Protein AF-A0A1X7SLL7-F1 (afdb_monomer_lite)

Secondary structure (DSSP, 8-state):
--HHHHHHHHHHHHHHT--SPPS-SS-HHHHHHHHHHHHHH-S---EEEEGGGIIIIIHHHHHHHHHHSPPP---TT-----SS-----S---EEEEPPPPBTTB-

Organism: Amphimedon queenslandica (NCBI:txid400682)

pLDDT: mean 82.8, std 18.57, range [36.34, 98.12]

Foldseek 3Di:
DDPVVVQVVVLVCCQPPRDDHDPDPDDPVVSVVSNVVDLVCFQAAEDEEAPVCVVPVVVVLQVVLCVVFPDPPPPPPDDDPVVPVRDRRGYNYYHHDYDDADVNHD

Sequence (106 aa):
MSQGGAVIKRGLGLIFFGGAPPATDIPTESLNLLRREFSYWYPLTLRVSGKDLIPNHLTYFVYNHVAIWPTPARTEGQTESLLSGEYCRWPEGIRGNGHLLLNSEK

Structure (mmCIF, N/CA/C/O backbone):
data_AF-A0A1X7SLL7-F1
#
_entry.id   AF-A0A1X7SLL7-F1
#
loop_
_atom_site.group_PDB
_atom_site.id
_atom_site.type_symbol
_atom_site.label_atom_id
_atom_site.label_alt_id
_atom_site.label_comp_id
_atom_site.label_asym_id
_atom_site.label_entity_id
_atom_site.label_seq_id
_atom_site.pdbx_PDB_ins_code
_atom_site.Cartn_x
_atom_site.Cartn_y
_atom_site.Cartn_z
_atom_site.occupancy
_atom_site.B_iso_or_equiv
_atom_site.auth_seq_id
_atom_site.auth_comp_id
_atom_site.auth_asym_id
_atom_site.auth_atom_id
_atom_site.pdbx_PDB_model_num
ATOM 1 N N . MET A 1 1 ? -26.653 -17.726 4.987 1.00 40.66 1 MET A N 1
ATOM 2 C CA . MET A 1 1 ? -25.726 -16.768 4.336 1.00 40.66 1 MET A CA 1
ATOM 3 C C . MET A 1 1 ? -24.884 -16.127 5.437 1.00 40.66 1 MET A C 1
ATOM 5 O O . MET A 1 1 ? -25.442 -15.777 6.467 1.00 40.66 1 MET A O 1
ATOM 9 N N . SER A 1 2 ? -23.554 -16.177 5.317 1.00 51.03 2 SER A N 1
ATOM 10 C CA . SER A 1 2 ? -22.630 -16.367 6.450 1.00 51.03 2 SER A CA 1
ATOM 11 C C . SER A 1 2 ? -22.355 -15.116 7.297 1.00 51.03 2 SER A C 1
ATOM 13 O O . SER A 1 2 ? -21.803 -14.125 6.822 1.00 51.03 2 SER A O 1
ATOM 15 N N . GLN A 1 3 ? -22.644 -15.202 8.600 1.00 57.31 3 GLN A N 1
ATOM 16 C CA . GLN A 1 3 ? -22.267 -14.176 9.581 1.00 57.31 3 GLN A CA 1
ATOM 17 C C . GLN A 1 3 ? -20.748 -13.899 9.600 1.00 57.31 3 GLN A C 1
ATOM 19 O O . GLN A 1 3 ? -20.334 -12.760 9.804 1.00 57.31 3 GLN A O 1
ATOM 24 N N . GLY A 1 4 ? -19.914 -14.895 9.275 1.00 61.91 4 GLY A N 1
ATOM 25 C CA . GLY A 1 4 ? -18.452 -14.752 9.246 1.00 61.91 4 GLY A CA 1
ATOM 26 C C . GLY A 1 4 ? -17.917 -13.716 8.245 1.00 61.91 4 GLY A C 1
ATOM 27 O O . GLY A 1 4 ? -16.925 -13.048 8.527 1.00 61.91 4 GLY A O 1
ATOM 28 N N . GLY A 1 5 ? -18.590 -13.498 7.107 1.00 67.12 5 GLY A N 1
ATOM 29 C CA . GLY A 1 5 ? -18.142 -12.509 6.115 1.00 67.12 5 GLY A CA 1
ATOM 30 C C . GLY A 1 5 ? -18.300 -11.058 6.587 1.00 67.12 5 GLY A C 1
ATOM 31 O O . GLY A 1 5 ? -17.502 -10.191 6.230 1.00 67.12 5 GLY A O 1
ATOM 32 N N . ALA A 1 6 ? -19.309 -10.787 7.419 1.00 70.12 6 ALA A N 1
ATOM 33 C CA . ALA A 1 6 ? -19.540 -9.463 7.990 1.00 70.12 6 ALA A CA 1
ATOM 34 C C . ALA A 1 6 ? -18.529 -9.130 9.099 1.00 70.12 6 ALA A C 1
ATOM 36 O O . ALA A 1 6 ? -18.103 -7.979 9.207 1.00 70.12 6 ALA A O 1
ATOM 37 N N . VAL A 1 7 ? -18.108 -10.134 9.876 1.00 74.19 7 VAL A N 1
ATOM 38 C CA . VAL A 1 7 ? -17.109 -9.981 10.945 1.00 74.19 7 VAL A CA 1
ATOM 39 C C . VAL A 1 7 ? -15.752 -9.570 10.372 1.00 74.19 7 VAL A C 1
ATOM 41 O O . VAL A 1 7 ? -15.163 -8.596 10.836 1.00 74.19 7 VAL A O 1
ATOM 44 N N . ILE A 1 8 ? -15.301 -10.233 9.301 1.00 78.06 8 ILE A N 1
ATOM 45 C CA . ILE A 1 8 ? -14.024 -9.914 8.640 1.00 78.06 8 ILE A CA 1
ATOM 46 C C . ILE A 1 8 ? -14.038 -8.486 8.086 1.00 78.06 8 ILE A C 1
ATOM 48 O O . ILE A 1 8 ? -13.115 -7.715 8.340 1.00 78.06 8 ILE A O 1
ATOM 52 N N . LYS A 1 9 ? -15.108 -8.096 7.380 1.00 79.19 9 LYS A N 1
ATOM 53 C CA . LYS A 1 9 ? -15.231 -6.741 6.816 1.00 79.19 9 LYS A CA 1
ATOM 54 C C . LYS A 1 9 ? -15.176 -5.659 7.893 1.00 79.19 9 LYS A C 1
ATOM 56 O O . LYS A 1 9 ? -14.498 -4.653 7.710 1.00 79.19 9 LYS A O 1
ATOM 61 N N . ARG A 1 10 ? -15.862 -5.863 9.021 1.00 83.69 10 ARG A N 1
ATOM 62 C CA . ARG A 1 10 ? -15.874 -4.895 10.127 1.00 83.69 10 ARG A CA 1
ATOM 63 C C . ARG A 1 10 ? -14.549 -4.866 10.895 1.00 83.69 10 ARG A C 1
ATOM 65 O O . ARG A 1 10 ? -14.114 -3.789 11.281 1.00 83.69 10 ARG A O 1
ATOM 72 N N . GLY A 1 11 ? -13.884 -6.012 11.061 1.00 86.31 11 GLY A N 1
ATOM 73 C CA . GLY A 1 11 ? -12.548 -6.084 11.663 1.00 86.31 11 GLY A CA 1
ATOM 74 C C . GLY A 1 11 ? -11.498 -5.335 10.843 1.00 86.31 11 GLY A C 1
ATOM 75 O O . GLY A 1 11 ? -10.770 -4.509 11.385 1.00 86.31 11 GLY A O 1
ATOM 76 N N . LEU A 1 12 ? -11.480 -5.544 9.522 1.00 89.62 12 LEU A N 1
ATOM 77 C CA . LEU A 1 12 ? -10.621 -4.775 8.612 1.00 89.62 12 LEU A CA 1
ATOM 78 C C . LEU A 1 12 ? -10.985 -3.283 8.608 1.00 89.62 12 LEU A C 1
ATOM 80 O O . LEU A 1 12 ? -10.094 -2.441 8.531 1.00 89.62 12 LEU A O 1
ATOM 84 N N . GLY A 1 13 ? -12.273 -2.957 8.753 1.00 88.56 13 GLY A N 1
ATOM 85 C CA . GLY A 1 13 ? -12.744 -1.583 8.916 1.00 88.56 13 GLY A CA 1
ATOM 86 C C . GLY A 1 13 ? -12.104 -0.878 10.114 1.00 88.56 13 GLY A C 1
ATOM 87 O O . GLY A 1 13 ? -11.526 0.195 9.951 1.00 88.56 13 GLY A O 1
ATOM 88 N N . LEU A 1 14 ? -12.112 -1.520 11.289 1.00 90.12 14 LEU A N 1
ATOM 89 C CA . LEU A 1 14 ? -11.433 -1.009 12.484 1.00 90.12 14 LEU A CA 1
ATOM 90 C C . LEU A 1 14 ? -9.929 -0.810 12.244 1.00 90.12 14 LEU A C 1
ATOM 92 O O . LEU A 1 14 ? -9.374 0.231 12.600 1.00 90.12 14 LEU A O 1
ATOM 96 N N . ILE A 1 15 ? -9.261 -1.797 11.647 1.00 91.94 15 ILE A N 1
ATOM 97 C CA . ILE A 1 15 ? -7.807 -1.757 11.452 1.00 91.94 15 ILE A CA 1
ATOM 98 C C . ILE A 1 15 ? -7.415 -0.599 10.524 1.00 91.94 15 ILE A C 1
ATOM 100 O O . ILE A 1 15 ? -6.565 0.208 10.896 1.00 91.94 15 ILE A O 1
ATOM 104 N N . PHE A 1 16 ? -8.059 -0.470 9.360 1.00 90.62 16 PHE A N 1
ATOM 105 C CA . PHE A 1 16 ? -7.648 0.490 8.328 1.00 90.62 16 PHE A CA 1
ATOM 106 C C . PHE A 1 16 ? -8.273 1.882 8.457 1.00 90.62 16 PHE A C 1
ATOM 108 O O . PHE A 1 16 ? -7.615 2.867 8.127 1.00 90.62 16 PHE A O 1
ATOM 115 N N . PHE A 1 17 ? -9.512 1.982 8.941 1.00 87.44 17 PHE A N 1
ATOM 116 C CA . PHE A 1 17 ? -10.267 3.244 8.996 1.00 87.44 17 PHE A CA 1
ATOM 117 C C . PHE A 1 17 ? -10.609 3.666 10.426 1.00 87.44 17 PHE A C 1
ATOM 119 O O . PHE A 1 17 ? -10.731 4.849 10.716 1.00 87.44 17 PHE A O 1
ATOM 126 N N . GLY A 1 18 ? -10.666 2.718 11.358 1.00 86.25 18 GLY A N 1
ATOM 127 C CA . GLY A 1 18 ? -11.022 2.975 12.753 1.00 86.25 18 GLY A CA 1
ATOM 128 C C . GLY A 1 18 ? -12.492 2.701 13.024 1.00 86.25 18 GLY A C 1
ATOM 129 O O . GLY A 1 18 ? -13.166 2.022 12.252 1.00 86.25 18 GLY A O 1
ATOM 130 N N . GLY A 1 19 ? -12.981 3.207 14.154 1.00 85.19 19 GLY A N 1
ATOM 131 C CA . GLY A 1 19 ? -14.356 3.002 14.603 1.00 85.19 19 GLY A CA 1
ATOM 132 C C . GLY A 1 19 ? -14.471 1.995 15.744 1.00 85.19 19 GLY A C 1
ATOM 133 O O . GLY A 1 19 ? -13.518 1.760 16.484 1.00 85.19 19 GLY A O 1
ATOM 134 N N . ALA A 1 20 ? -15.670 1.444 15.921 1.00 86.00 20 ALA A N 1
ATOM 135 C CA . ALA A 1 20 ? -15.971 0.522 17.010 1.00 86.00 20 ALA A CA 1
ATOM 136 C C . ALA A 1 20 ? -15.521 -0.917 16.687 1.00 86.00 20 ALA A C 1
ATOM 138 O O . ALA A 1 20 ? -15.630 -1.346 15.532 1.00 86.00 20 ALA A O 1
ATOM 139 N N . PRO A 1 21 ? -15.063 -1.689 17.689 1.00 85.19 21 PRO A N 1
ATOM 140 C CA . PRO A 1 21 ? -14.709 -3.086 17.488 1.00 85.19 21 PRO A CA 1
ATOM 141 C C . PRO A 1 21 ? -15.935 -3.921 17.083 1.00 85.19 21 PRO A C 1
ATOM 143 O O . PRO A 1 21 ? -17.024 -3.732 17.632 1.00 85.19 21 PRO A O 1
ATOM 146 N N . PRO A 1 22 ? -15.792 -4.842 16.113 1.00 89.06 22 PRO A N 1
ATOM 147 C CA . PRO A 1 22 ? -16.872 -5.746 15.743 1.00 89.06 22 PRO A CA 1
ATOM 148 C C . PRO A 1 22 ? -17.151 -6.768 16.847 1.00 89.06 22 PRO A C 1
ATOM 150 O O . PRO A 1 22 ? -16.268 -7.118 17.622 1.00 89.06 22 PRO A O 1
ATOM 153 N N . ALA A 1 23 ? -18.361 -7.327 16.849 1.00 87.31 23 ALA A N 1
ATOM 154 C CA . ALA A 1 23 ? -18.643 -8.545 17.599 1.00 87.31 23 ALA A CA 1
ATOM 155 C C . ALA A 1 23 ? -17.905 -9.721 16.936 1.00 87.31 23 ALA A C 1
ATOM 157 O O . ALA A 1 23 ? -18.238 -10.112 15.814 1.00 87.31 23 ALA A O 1
ATOM 158 N N . THR A 1 24 ? -16.863 -10.219 17.596 1.00 88.50 24 THR A N 1
ATOM 159 C CA . THR A 1 24 ? -15.989 -11.301 17.130 1.00 88.50 24 THR A CA 1
ATOM 160 C C . THR A 1 24 ? -15.352 -12.004 18.325 1.00 88.50 24 THR A C 1
ATOM 162 O O . THR A 1 24 ? -15.218 -11.404 19.389 1.00 88.50 24 THR A O 1
ATOM 165 N N . ASP A 1 25 ? -14.912 -13.245 18.129 1.00 90.38 25 ASP A N 1
ATOM 166 C CA . ASP A 1 25 ? -14.160 -14.009 19.133 1.00 90.38 25 ASP A CA 1
ATOM 167 C C . ASP A 1 25 ? -12.690 -13.552 19.235 1.00 90.38 25 ASP A C 1
ATOM 169 O O . ASP A 1 25 ? -11.949 -13.982 20.117 1.00 90.38 25 ASP A O 1
ATOM 173 N N . ILE A 1 26 ? -12.245 -12.675 18.324 1.00 89.62 26 ILE A N 1
ATOM 174 C CA . ILE A 1 26 ? -10.906 -12.076 18.356 1.00 89.62 26 ILE A CA 1
ATOM 175 C C . ILE A 1 26 ? -10.857 -11.011 19.465 1.00 89.62 26 ILE A C 1
ATOM 177 O O . ILE A 1 26 ? -11.668 -10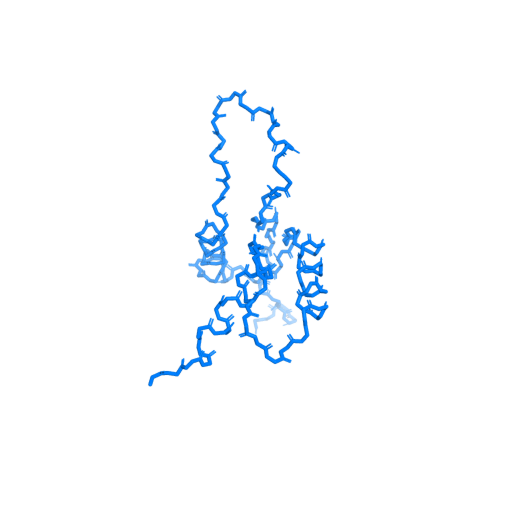.082 19.442 1.00 89.62 26 ILE A O 1
ATOM 181 N N . PRO A 1 27 ? -9.881 -11.063 20.388 1.00 93.19 27 PRO A N 1
ATOM 182 C CA . PRO A 1 27 ? -9.751 -10.056 21.432 1.00 93.19 27 PRO A CA 1
ATOM 183 C C . PRO A 1 27 ? -9.593 -8.638 20.866 1.00 93.19 27 PRO A C 1
ATOM 185 O O . PRO A 1 27 ? -8.781 -8.398 19.968 1.00 93.19 27 PRO A O 1
ATOM 188 N N . THR A 1 28 ? -10.312 -7.673 21.445 1.00 91.62 28 THR A N 1
ATOM 189 C CA . THR A 1 28 ? -10.224 -6.250 21.070 1.00 91.62 28 THR A CA 1
ATOM 190 C C . THR A 1 28 ?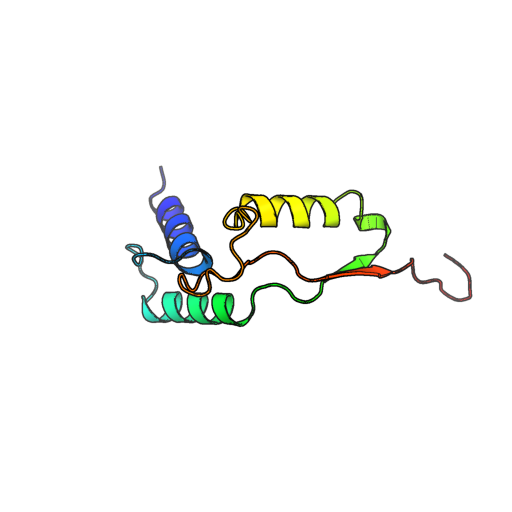 -8.790 -5.721 21.150 1.00 91.62 28 THR A C 1
ATOM 192 O O . THR A 1 28 ? -8.368 -4.964 20.280 1.00 91.62 28 THR A O 1
ATOM 195 N N . GLU A 1 29 ? -8.017 -6.171 22.143 1.00 94.06 29 GLU A N 1
ATOM 196 C CA . GLU A 1 29 ? -6.597 -5.834 22.303 1.00 94.06 29 GLU A CA 1
ATOM 197 C C . GLU A 1 29 ? -5.781 -6.202 21.054 1.00 94.06 29 GLU A C 1
ATOM 199 O O . GLU A 1 29 ? -4.996 -5.400 20.552 1.00 94.06 29 GLU A O 1
ATOM 204 N N . SER A 1 30 ? -6.021 -7.389 20.487 1.00 94.94 30 SER A N 1
ATOM 205 C CA . SER A 1 30 ? -5.345 -7.844 19.271 1.00 94.94 30 SER A CA 1
ATOM 206 C C . SER A 1 30 ? -5.729 -6.996 18.057 1.00 94.94 30 SER A C 1
ATOM 208 O O . SER A 1 30 ? -4.866 -6.653 17.253 1.00 94.94 30 SER A O 1
ATOM 210 N N . LEU A 1 31 ? -7.002 -6.607 17.926 1.00 93.88 31 LEU A N 1
ATOM 211 C CA . LEU A 1 31 ? -7.445 -5.726 16.838 1.00 93.88 31 LEU A CA 1
ATOM 212 C C . LEU A 1 31 ? -6.848 -4.316 16.958 1.00 93.88 31 LEU A C 1
ATOM 214 O O . LEU A 1 31 ? -6.435 -3.731 15.956 1.00 93.88 31 LEU A O 1
ATOM 218 N N . ASN A 1 32 ? -6.756 -3.790 18.178 1.00 93.31 32 ASN A N 1
ATOM 219 C CA . ASN A 1 32 ? -6.121 -2.504 18.455 1.00 93.31 32 ASN A CA 1
ATOM 220 C C . ASN A 1 32 ? -4.619 -2.543 18.171 1.00 93.31 32 ASN A C 1
ATOM 222 O O . ASN A 1 32 ? -4.081 -1.593 17.603 1.00 93.31 32 ASN A O 1
ATOM 226 N N . LEU A 1 33 ? -3.952 -3.651 18.504 1.00 96.12 33 LEU A N 1
ATOM 227 C CA . LEU A 1 33 ? -2.554 -3.873 18.155 1.00 96.12 33 LEU A CA 1
ATOM 228 C C . LEU A 1 33 ? -2.360 -3.842 16.633 1.00 96.12 33 LEU A C 1
ATOM 230 O O . LEU A 1 33 ? -1.522 -3.090 16.148 1.00 96.12 33 LEU A O 1
ATOM 234 N N . LEU A 1 34 ? -3.185 -4.567 15.868 1.00 95.56 34 LEU A N 1
ATOM 235 C CA . LEU A 1 34 ? -3.136 -4.547 14.399 1.00 95.56 34 LEU A CA 1
ATOM 236 C C . LEU A 1 34 ? -3.373 -3.143 13.826 1.00 95.56 34 LEU A C 1
ATOM 238 O O . LEU A 1 34 ? -2.668 -2.721 12.909 1.00 95.56 34 LEU A O 1
ATOM 242 N N . ARG A 1 35 ? -4.331 -2.395 14.387 1.00 93.06 35 ARG A N 1
ATOM 243 C CA . ARG A 1 35 ? -4.569 -0.993 14.017 1.00 93.06 35 ARG A CA 1
ATOM 244 C C . ARG A 1 35 ? -3.344 -0.124 14.287 1.00 93.06 35 ARG A C 1
ATOM 246 O O . ARG A 1 35 ? -3.003 0.712 13.448 1.00 93.06 35 ARG A O 1
ATOM 253 N N . ARG A 1 36 ? -2.698 -0.295 15.444 1.00 94.25 36 ARG A N 1
ATOM 254 C CA . ARG A 1 36 ? -1.488 0.444 15.819 1.00 94.25 36 ARG A CA 1
ATOM 255 C C . ARG A 1 36 ? -0.361 0.173 14.830 1.00 94.25 36 ARG A C 1
ATOM 257 O O . ARG A 1 36 ? 0.218 1.127 14.324 1.00 94.25 36 ARG A O 1
ATOM 264 N N . GLU A 1 37 ? -0.105 -1.096 14.514 1.00 96.56 37 GLU A N 1
ATOM 265 C CA . GLU A 1 37 ? 0.925 -1.482 13.544 1.00 96.56 37 GLU A CA 1
ATOM 266 C C . GLU A 1 37 ? 0.641 -0.879 12.162 1.00 96.56 37 GLU A C 1
ATOM 268 O O . GLU A 1 37 ? 1.508 -0.223 11.590 1.00 96.56 37 GLU A O 1
ATOM 273 N N . PHE A 1 38 ? -0.588 -0.997 11.644 1.00 93.75 38 PHE A N 1
ATOM 274 C CA . PHE A 1 38 ? -0.940 -0.371 10.364 1.00 93.75 38 PHE A CA 1
ATOM 275 C C . PHE A 1 38 ? -0.740 1.149 10.396 1.00 93.75 38 PHE A C 1
ATOM 277 O O . PHE A 1 38 ? -0.135 1.718 9.491 1.00 93.75 38 PHE A O 1
ATOM 284 N N . SER A 1 39 ? -1.218 1.807 11.454 1.00 89.75 39 SER A N 1
ATOM 285 C CA . SER A 1 39 ? -1.159 3.266 11.576 1.00 89.75 39 SER A CA 1
ATOM 286 C C . SER A 1 39 ? 0.270 3.795 11.674 1.00 89.75 39 SER A C 1
ATOM 288 O O . SER A 1 39 ? 0.497 4.924 11.244 1.00 89.75 39 SER A O 1
ATOM 290 N N . TYR A 1 40 ? 1.185 2.998 12.237 1.00 91.69 40 TYR A N 1
ATOM 291 C CA . TYR A 1 40 ? 2.607 3.304 12.368 1.00 91.69 40 TYR A CA 1
ATOM 292 C C . TYR A 1 40 ? 3.371 3.098 11.054 1.00 91.69 40 TYR A C 1
ATOM 294 O O . TYR A 1 40 ? 4.149 3.961 10.664 1.00 91.69 40 TYR A O 1
ATOM 302 N N . TRP A 1 41 ? 3.146 1.975 10.363 1.00 93.19 41 TRP A N 1
ATOM 303 C CA . TRP A 1 41 ? 3.913 1.613 9.164 1.00 93.19 41 TRP A CA 1
ATOM 304 C C . TRP A 1 41 ? 3.412 2.253 7.863 1.00 93.19 41 TRP A C 1
ATOM 306 O O . TRP A 1 41 ? 4.162 2.277 6.891 1.00 93.19 41 TRP A O 1
ATOM 316 N N . TYR A 1 42 ? 2.163 2.730 7.804 1.00 91.38 42 TYR A N 1
ATOM 317 C CA . TYR A 1 42 ? 1.638 3.453 6.639 1.00 91.38 42 TYR A CA 1
ATOM 318 C C . TYR A 1 42 ? 1.741 4.977 6.812 1.00 91.38 42 TYR A C 1
ATOM 320 O O . TYR A 1 42 ? 1.448 5.475 7.900 1.00 91.38 42 TYR A O 1
ATOM 328 N N . PRO A 1 43 ? 1.990 5.749 5.738 1.00 92.12 43 PRO A N 1
ATOM 329 C CA . PRO A 1 43 ? 1.987 5.346 4.326 1.00 92.12 43 PRO A CA 1
ATOM 330 C C . PRO A 1 43 ? 3.211 4.529 3.890 1.00 92.12 43 PRO A C 1
ATOM 332 O O . PRO A 1 43 ? 4.251 4.526 4.538 1.00 92.12 43 PRO A O 1
ATOM 335 N N . LEU A 1 44 ? 3.085 3.831 2.756 1.00 92.44 44 LEU A N 1
ATOM 336 C CA . LEU A 1 44 ? 4.216 3.128 2.155 1.00 92.44 44 LEU A CA 1
ATOM 337 C C . LEU A 1 44 ? 5.215 4.139 1.573 1.00 92.44 44 LEU A C 1
ATOM 339 O O . LEU A 1 44 ? 4.970 4.705 0.504 1.00 92.44 44 LEU A O 1
ATOM 343 N N . THR A 1 45 ? 6.367 4.290 2.224 1.00 94.38 45 THR A N 1
ATOM 344 C CA . THR A 1 45 ? 7.414 5.225 1.785 1.00 94.38 45 THR A CA 1
ATOM 345 C C . THR A 1 45 ? 8.023 4.869 0.427 1.00 94.38 45 THR A C 1
ATOM 347 O O . THR A 1 45 ? 8.293 5.752 -0.386 1.00 94.38 45 THR A O 1
ATOM 350 N N . LEU A 1 46 ? 8.240 3.580 0.134 1.00 96.19 46 LEU A N 1
ATOM 351 C CA . LEU A 1 46 ? 8.885 3.165 -1.114 1.00 96.19 46 LEU A CA 1
ATOM 352 C C . LEU A 1 46 ? 8.382 1.813 -1.633 1.00 96.19 46 LEU A C 1
ATOM 354 O O . LEU A 1 46 ? 8.394 0.807 -0.927 1.00 96.19 46 LEU A O 1
ATOM 358 N N . ARG A 1 47 ? 8.037 1.776 -2.923 1.00 97.62 47 ARG A N 1
ATOM 359 C CA . ARG A 1 47 ? 7.799 0.559 -3.711 1.00 97.62 47 ARG A CA 1
ATOM 360 C C . ARG A 1 47 ? 8.841 0.462 -4.830 1.00 97.62 47 ARG A C 1
ATOM 362 O O . ARG A 1 47 ? 8.847 1.295 -5.734 1.00 97.62 47 ARG A O 1
ATOM 369 N N . VAL A 1 48 ? 9.694 -0.562 -4.806 1.00 97.81 48 VAL A N 1
ATOM 370 C CA . VAL A 1 48 ? 10.657 -0.841 -5.890 1.00 97.81 48 VAL A CA 1
ATOM 371 C C . VAL A 1 48 ? 10.152 -2.005 -6.737 1.00 97.81 48 VAL A C 1
ATOM 373 O O . VAL A 1 48 ? 9.647 -2.988 -6.193 1.00 97.81 48 VAL A O 1
ATOM 376 N N . SER A 1 49 ? 10.226 -1.889 -8.063 1.00 97.50 49 SER A N 1
ATOM 377 C CA . SER A 1 49 ? 9.761 -2.934 -8.978 1.00 97.50 49 SER A CA 1
ATOM 378 C C . SER A 1 49 ? 10.360 -2.811 -10.380 1.00 97.50 49 SER A C 1
ATOM 380 O O . SER A 1 49 ? 10.938 -1.783 -10.716 1.00 97.50 49 SER A O 1
ATOM 382 N N . GLY A 1 50 ? 10.182 -3.829 -11.224 1.00 97.31 50 GLY A N 1
ATOM 383 C CA . GLY A 1 50 ? 10.586 -3.776 -12.630 1.00 97.31 50 GLY A CA 1
ATOM 384 C C . GLY A 1 50 ? 9.753 -2.779 -13.448 1.00 97.31 50 GLY A C 1
ATOM 385 O O . GLY A 1 50 ? 8.576 -2.535 -13.166 1.00 97.31 50 GLY A O 1
ATOM 386 N N . LYS A 1 51 ? 10.368 -2.169 -14.471 1.00 96.50 51 LYS A N 1
ATOM 387 C CA . LYS A 1 51 ? 9.707 -1.189 -15.358 1.00 96.50 51 LYS A CA 1
ATOM 388 C C . LYS A 1 51 ? 8.516 -1.764 -16.135 1.00 96.50 51 LYS A C 1
ATOM 390 O O . LYS A 1 51 ? 7.645 -1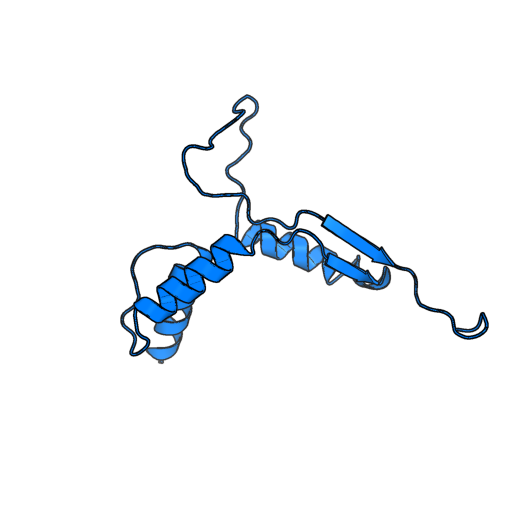.021 -16.573 1.00 96.50 51 LYS A O 1
ATOM 395 N N . ASP A 1 52 ? 8.488 -3.076 -16.312 1.00 97.19 52 ASP A N 1
ATOM 396 C CA . ASP A 1 52 ? 7.434 -3.847 -16.967 1.00 97.19 52 ASP A CA 1
ATOM 397 C C . ASP A 1 52 ? 6.096 -3.810 -16.209 1.00 97.19 52 ASP A C 1
ATOM 399 O O . ASP A 1 52 ? 5.036 -3.924 -16.826 1.00 97.19 52 ASP A O 1
ATOM 403 N N . LEU A 1 53 ? 6.125 -3.572 -14.893 1.00 98.12 53 LEU A N 1
ATOM 404 C CA . LEU A 1 53 ? 4.924 -3.484 -14.056 1.00 98.12 53 LEU A CA 1
ATOM 405 C C . LEU A 1 53 ? 4.311 -2.078 -13.986 1.00 98.12 53 LEU A C 1
ATOM 407 O O . LEU A 1 53 ? 3.233 -1.908 -13.408 1.00 98.12 53 LEU A O 1
ATOM 411 N N . ILE A 1 54 ? 4.962 -1.072 -14.583 1.00 97.12 54 ILE A N 1
ATOM 412 C CA . ILE A 1 54 ? 4.453 0.306 -14.645 1.00 97.12 54 ILE A CA 1
ATOM 413 C C . ILE A 1 54 ? 3.046 0.368 -15.254 1.00 97.12 54 ILE A C 1
ATOM 415 O O . ILE A 1 54 ? 2.166 0.854 -14.554 1.00 97.12 54 ILE A O 1
ATOM 419 N N . PRO A 1 55 ? 2.783 -0.138 -16.476 1.00 97.81 55 PRO A N 1
ATOM 420 C CA . PRO A 1 55 ? 1.486 0.037 -17.136 1.00 97.81 55 PRO A CA 1
ATOM 421 C C . PRO A 1 55 ? 0.346 -0.812 -16.546 1.00 97.81 55 PRO A C 1
ATOM 423 O O . PRO A 1 55 ? -0.777 -0.735 -17.037 1.00 97.81 55 PRO A O 1
ATOM 426 N N . ASN A 1 56 ? 0.615 -1.658 -15.543 1.00 97.62 56 ASN A N 1
ATOM 427 C CA . ASN A 1 56 ? -0.367 -2.572 -14.957 1.00 97.62 56 ASN A CA 1
ATOM 428 C C . ASN A 1 56 ? -0.400 -2.463 -13.425 1.00 97.62 56 ASN A C 1
ATOM 430 O O . ASN A 1 56 ? -1.060 -1.583 -12.881 1.00 97.62 56 ASN A O 1
ATOM 434 N N . HIS A 1 57 ? 0.314 -3.330 -12.712 1.00 98.00 57 HIS A N 1
ATOM 435 C CA . HIS A 1 57 ? 0.314 -3.471 -11.269 1.00 98.00 57 HIS A CA 1
ATOM 436 C C . HIS A 1 57 ? 0.615 -2.149 -10.566 1.00 98.00 57 HIS A C 1
ATOM 438 O O . HIS A 1 57 ? -0.080 -1.824 -9.612 1.00 98.00 57 HIS A O 1
ATOM 444 N N . LEU A 1 58 ? 1.615 -1.372 -11.002 1.00 97.75 58 LEU A N 1
ATOM 445 C CA . LEU A 1 58 ? 1.935 -0.096 -10.349 1.00 97.75 58 LEU A CA 1
ATOM 446 C C . LEU A 1 58 ? 0.857 0.967 -10.604 1.00 97.75 58 LEU A C 1
ATOM 448 O O . LEU A 1 58 ? 0.524 1.716 -9.688 1.00 97.75 58 LEU A O 1
ATOM 452 N N . THR A 1 59 ? 0.249 0.988 -11.793 1.00 97.44 59 THR A N 1
ATOM 453 C CA . THR A 1 59 ? -0.928 1.825 -12.065 1.00 97.44 59 THR A CA 1
ATOM 454 C C . THR A 1 59 ? -2.113 1.416 -11.187 1.00 97.44 59 THR A C 1
ATOM 456 O O . THR A 1 59 ? -2.676 2.258 -10.488 1.00 97.44 59 THR A O 1
ATOM 459 N N . TYR A 1 60 ? -2.471 0.129 -11.148 1.00 97.69 60 TYR A N 1
ATOM 460 C CA . TYR A 1 60 ? -3.568 -0.374 -10.313 1.00 97.69 60 TYR A CA 1
ATOM 461 C C . TYR A 1 60 ? -3.296 -0.172 -8.823 1.00 97.69 60 TYR A C 1
ATOM 463 O O . TYR A 1 60 ? -4.218 0.130 -8.072 1.00 97.69 60 TYR A O 1
ATOM 471 N N . PHE A 1 61 ? -2.044 -0.300 -8.388 1.00 97.25 61 PHE A N 1
ATOM 472 C CA . PHE A 1 61 ? -1.611 -0.023 -7.023 1.00 97.25 61 PHE A CA 1
ATOM 473 C C . PHE A 1 61 ? -1.975 1.408 -6.620 1.00 97.25 61 PHE A C 1
ATOM 475 O O . PHE A 1 61 ? -2.630 1.585 -5.595 1.00 97.25 61 PHE A O 1
ATOM 482 N N . VAL A 1 62 ? -1.658 2.407 -7.451 1.00 94.62 62 VAL A N 1
ATOM 483 C CA . VAL A 1 62 ? -2.046 3.805 -7.197 1.00 94.62 62 VAL A CA 1
ATOM 484 C C . VAL A 1 62 ? -3.568 3.965 -7.196 1.00 94.62 62 VAL A C 1
ATOM 486 O O . VAL A 1 62 ? -4.112 4.494 -6.229 1.00 94.62 62 VAL A O 1
ATOM 489 N N . TYR A 1 63 ? -4.271 3.454 -8.215 1.00 95.06 63 TYR A N 1
ATOM 490 C CA . TYR A 1 63 ? -5.737 3.557 -8.295 1.00 95.06 63 TYR A CA 1
ATOM 491 C C . TYR A 1 63 ? -6.440 2.978 -7.062 1.00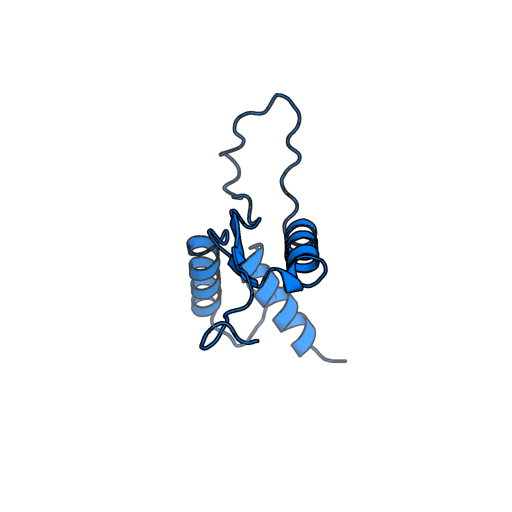 95.06 63 TYR A C 1
ATOM 493 O O . TYR A 1 63 ? -7.339 3.612 -6.515 1.00 95.06 63 TYR A O 1
ATOM 501 N N . ASN A 1 64 ? -6.021 1.799 -6.595 1.00 95.06 64 ASN A N 1
ATOM 502 C CA . ASN A 1 64 ? -6.616 1.170 -5.419 1.00 95.06 64 ASN A CA 1
ATOM 503 C C . ASN A 1 64 ? -6.346 1.979 -4.142 1.00 95.06 64 ASN A C 1
ATOM 505 O O . ASN A 1 64 ? -7.262 2.152 -3.345 1.00 95.06 64 ASN A O 1
ATOM 509 N N . HIS A 1 65 ? -5.136 2.520 -3.951 1.00 92.69 65 HIS A N 1
ATOM 510 C CA . HIS A 1 65 ? -4.846 3.341 -2.766 1.00 92.69 65 HIS A CA 1
ATOM 511 C C . HIS A 1 65 ? -5.688 4.621 -2.743 1.00 92.69 65 HIS A C 1
ATOM 513 O O . HIS A 1 65 ? -6.245 4.969 -1.704 1.00 92.69 65 HIS A O 1
ATOM 519 N N . VAL A 1 66 ? -5.835 5.281 -3.894 1.00 90.25 66 VAL A N 1
ATOM 520 C CA . VAL A 1 66 ? -6.669 6.482 -4.035 1.00 90.25 66 VAL A CA 1
ATOM 521 C C . VAL A 1 66 ? -8.145 6.174 -3.769 1.00 90.25 66 VAL A C 1
ATOM 523 O O . VAL A 1 66 ? -8.822 6.961 -3.112 1.00 90.25 66 VAL A O 1
ATOM 526 N N . ALA A 1 67 ? -8.643 5.031 -4.248 1.00 90.31 67 ALA A N 1
ATOM 527 C CA . ALA A 1 67 ? -10.037 4.630 -4.065 1.00 90.31 67 ALA A CA 1
ATOM 528 C C . ALA A 1 67 ? -10.370 4.236 -2.615 1.00 90.31 67 ALA A C 1
ATOM 530 O O . ALA A 1 67 ? -11.481 4.485 -2.155 1.00 90.31 67 ALA A O 1
ATOM 531 N N . ILE A 1 68 ? -9.426 3.609 -1.905 1.00 89.44 68 ILE A N 1
ATOM 532 C CA . ILE A 1 68 ? -9.615 3.137 -0.525 1.00 89.44 68 ILE A CA 1
ATOM 533 C C . ILE A 1 68 ? -9.437 4.280 0.483 1.00 89.44 68 ILE A C 1
ATOM 535 O O . ILE A 1 68 ? -10.212 4.377 1.433 1.00 89.44 68 ILE A O 1
ATOM 539 N N . TRP A 1 69 ? -8.438 5.144 0.283 1.00 87.81 69 TRP A N 1
ATOM 540 C CA . TRP A 1 69 ? -8.124 6.256 1.182 1.00 87.81 69 TRP A CA 1
ATOM 541 C C . TRP A 1 69 ? -8.237 7.585 0.436 1.00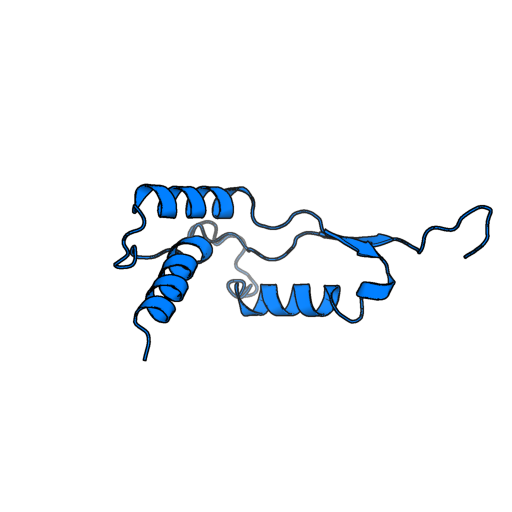 87.81 69 TRP A C 1
ATOM 543 O O . TRP A 1 69 ? -7.216 8.126 0.019 1.00 87.81 69 TRP A O 1
ATOM 553 N N . PRO A 1 70 ? -9.442 8.134 0.227 1.00 75.62 70 PRO A N 1
ATOM 554 C CA . PRO A 1 70 ? -9.573 9.425 -0.434 1.00 75.62 70 PRO A CA 1
ATOM 555 C C . PRO A 1 70 ? -8.826 10.493 0.377 1.00 75.62 70 PRO A C 1
ATOM 557 O O . PRO A 1 70 ? -9.069 10.653 1.571 1.00 75.62 70 PRO A O 1
ATOM 560 N N . THR A 1 71 ? -7.894 11.216 -0.256 1.00 65.88 71 THR A N 1
ATOM 561 C CA . THR A 1 71 ? -7.268 12.380 0.391 1.00 65.88 71 THR A CA 1
ATOM 562 C C . THR A 1 71 ? -8.381 13.390 0.684 1.00 65.88 71 THR A C 1
ATOM 564 O O . THR A 1 71 ? -9.204 13.614 -0.213 1.00 65.88 71 THR A O 1
ATOM 567 N N . PRO A 1 72 ? -8.437 14.025 1.873 1.00 55.31 72 PRO A N 1
ATOM 568 C CA . PRO A 1 72 ? -9.296 15.188 2.048 1.00 55.31 72 PRO A CA 1
ATOM 569 C C . PRO A 1 72 ? -8.926 16.175 0.945 1.00 55.31 72 PRO A C 1
ATOM 571 O O . PRO A 1 72 ? -7.743 16.466 0.747 1.00 55.31 72 PRO A O 1
ATOM 574 N N . ALA A 1 73 ? -9.918 16.578 0.147 1.00 47.69 73 ALA A N 1
ATOM 575 C CA . ALA A 1 73 ? -9.705 17.443 -0.999 1.00 47.69 73 ALA A CA 1
ATOM 576 C C . ALA A 1 73 ? -8.776 18.582 -0.572 1.00 47.69 73 ALA A C 1
ATOM 578 O O . ALA A 1 73 ? -9.072 19.296 0.384 1.00 47.69 73 ALA A O 1
ATOM 579 N N . ARG A 1 74 ? -7.628 18.718 -1.245 1.00 46.31 74 ARG A N 1
ATOM 580 C CA . ARG A 1 74 ? -6.826 19.933 -1.152 1.00 46.31 74 ARG A CA 1
ATOM 581 C C . ARG A 1 74 ? -7.686 21.046 -1.741 1.00 46.31 74 ARG A C 1
ATOM 583 O O . ARG A 1 74 ? -7.576 21.347 -2.922 1.00 46.31 74 ARG A O 1
ATOM 590 N N . THR A 1 75 ? -8.599 21.603 -0.954 1.00 38.72 75 THR A N 1
ATOM 591 C CA . THR A 1 75 ? -9.195 22.896 -1.254 1.00 38.72 75 THR A CA 1
ATOM 592 C C . THR A 1 75 ? -8.038 23.877 -1.306 1.00 38.72 75 THR A C 1
ATOM 594 O O . THR A 1 75 ? -7.309 24.029 -0.320 1.00 38.72 75 THR A O 1
ATOM 597 N N . GLU A 1 76 ? -7.820 24.458 -2.485 1.00 36.34 76 GLU A N 1
ATOM 598 C CA . GLU A 1 76 ? -6.858 25.533 -2.702 1.00 36.34 76 GLU A CA 1
ATOM 599 C C . GLU A 1 76 ? -6.979 26.546 -1.554 1.00 36.34 76 GLU A C 1
ATOM 601 O O . GLU A 1 76 ? -8.054 27.085 -1.299 1.00 36.34 76 GLU A O 1
ATOM 606 N N . GLY A 1 77 ? -5.891 26.737 -0.803 1.00 44.84 77 GLY A N 1
ATOM 607 C CA . GLY A 1 77 ? -5.836 27.680 0.316 1.00 44.84 77 GLY A CA 1
ATOM 608 C C . GLY A 1 77 ? -5.878 27.083 1.726 1.00 44.84 77 GLY A C 1
ATOM 609 O O . GLY A 1 77 ? -5.665 27.832 2.673 1.00 44.84 77 GLY A O 1
ATOM 610 N N . GLN A 1 78 ? -6.074 25.771 1.908 1.00 39.25 78 GLN A N 1
ATOM 611 C CA . GLN A 1 78 ? -5.910 25.135 3.225 1.00 39.25 78 GLN A CA 1
ATOM 612 C C . GLN A 1 78 ? -4.569 24.399 3.316 1.00 39.25 78 GLN A C 1
ATOM 614 O O . GLN A 1 78 ? -4.459 23.192 3.100 1.00 39.25 78 GLN A O 1
ATOM 619 N N . THR A 1 79 ? -3.516 25.155 3.629 1.00 40.47 79 THR A N 1
ATOM 620 C CA . THR A 1 79 ? -2.335 24.605 4.296 1.00 40.47 79 THR A CA 1
ATOM 621 C C . THR A 1 79 ? -2.757 24.211 5.704 1.00 40.47 79 THR A C 1
ATOM 623 O O . THR A 1 79 ? -3.169 25.066 6.478 1.00 40.47 79 THR A O 1
ATOM 626 N N . GLU A 1 80 ? -2.643 22.923 6.013 1.00 45.88 80 GLU A N 1
ATOM 627 C CA . GLU A 1 80 ? -2.796 22.364 7.359 1.00 45.88 80 GLU A CA 1
ATOM 628 C C . GLU A 1 80 ? -4.237 22.229 7.876 1.00 45.88 80 GLU A C 1
ATOM 630 O O . GLU A 1 80 ? -4.701 22.971 8.733 1.00 45.88 80 GLU A O 1
ATOM 635 N N . SER A 1 81 ? -4.907 21.145 7.479 1.00 41.91 81 SER A N 1
ATOM 636 C CA . SER A 1 81 ? -5.696 20.404 8.469 1.00 41.91 81 SER A CA 1
ATOM 637 C C . SER A 1 81 ? -4.834 19.264 9.009 1.00 41.91 81 SER A C 1
ATOM 639 O O . SER A 1 81 ? -4.933 18.119 8.581 1.00 41.91 81 SER A O 1
ATOM 641 N N . LEU A 1 82 ? -3.938 19.608 9.937 1.00 44.38 82 LEU A N 1
ATOM 642 C CA . LEU A 1 82 ? -3.273 18.664 10.847 1.00 44.38 82 LEU A CA 1
ATOM 643 C C . LEU A 1 82 ? -4.156 18.344 12.075 1.00 44.38 82 LEU A C 1
ATOM 645 O O . LEU A 1 82 ? -3.692 17.731 13.032 1.00 44.38 82 LEU A O 1
ATOM 649 N N . LEU A 1 83 ? -5.426 18.770 12.071 1.00 40.00 83 LEU A N 1
ATOM 650 C CA . LEU A 1 83 ? -6.318 18.718 13.236 1.00 40.00 83 LEU A CA 1
ATOM 651 C C . LEU A 1 83 ? -7.323 17.557 13.218 1.00 40.00 83 LEU A C 1
ATOM 653 O O . LEU A 1 83 ? -7.843 17.191 14.268 1.00 40.00 83 LEU A O 1
ATOM 657 N N . SER A 1 84 ? -7.530 16.899 12.078 1.00 44.91 84 SER A N 1
ATOM 658 C CA . SER A 1 84 ? -7.982 15.507 12.047 1.00 44.91 84 SER A CA 1
ATOM 659 C C . SER A 1 84 ? -6.731 14.669 11.823 1.00 44.91 84 SER A C 1
ATOM 661 O O . SER A 1 84 ? -6.135 14.796 10.760 1.00 44.91 84 SER A O 1
ATOM 663 N N . GLY A 1 85 ? -6.292 13.851 12.783 1.00 50.06 85 GLY A N 1
ATOM 664 C CA . GLY A 1 85 ? -5.092 12.993 12.682 1.00 50.06 85 GLY A CA 1
ATOM 665 C C . GLY A 1 85 ? -5.125 11.917 11.577 1.00 50.06 85 GLY A C 1
ATOM 666 O O . GLY A 1 85 ? -4.529 10.850 11.718 1.00 50.06 85 GLY A O 1
ATOM 667 N N . GLU A 1 86 ? -5.850 12.164 10.491 1.00 58.38 86 GLU A N 1
ATOM 668 C CA . GLU A 1 86 ? -5.954 11.363 9.286 1.00 58.38 86 GLU A CA 1
ATOM 669 C C . GLU A 1 86 ? -4.833 11.754 8.316 1.00 58.38 86 GLU A C 1
ATOM 671 O O . GLU A 1 86 ? -4.977 12.597 7.433 1.00 58.38 86 GLU A O 1
ATOM 676 N N . TYR A 1 87 ? -3.673 11.128 8.504 1.00 61.72 87 TYR A N 1
ATOM 677 C CA . TYR A 1 87 ? -2.566 11.197 7.554 1.00 61.72 87 TYR A CA 1
ATOM 678 C C . TYR A 1 87 ? -2.985 10.624 6.193 1.00 61.72 87 TYR A C 1
ATOM 680 O O . TYR A 1 87 ? -3.650 9.586 6.129 1.00 61.72 87 TYR A O 1
ATOM 688 N N . CYS A 1 88 ? -2.544 11.262 5.104 1.00 77.38 88 CYS A N 1
ATOM 689 C CA . CYS A 1 88 ? -2.678 10.709 3.758 1.00 77.38 88 CYS A CA 1
ATOM 690 C C . CYS A 1 88 ? -2.016 9.322 3.708 1.00 77.38 88 CYS A C 1
ATOM 692 O O . CYS A 1 88 ? -0.836 9.180 4.020 1.00 77.38 88 CYS A O 1
ATOM 694 N N . ARG A 1 89 ? -2.779 8.291 3.330 1.00 87.19 89 ARG A N 1
ATOM 695 C CA . ARG A 1 89 ? -2.297 6.898 3.268 1.00 87.19 89 ARG A CA 1
ATOM 696 C C . ARG A 1 89 ? -1.823 6.493 1.868 1.00 87.19 89 ARG A C 1
ATOM 698 O O . ARG A 1 89 ? -1.657 5.305 1.596 1.00 87.19 89 ARG A O 1
ATOM 705 N N . TRP A 1 90 ? -1.636 7.460 0.967 1.00 91.69 90 TRP A N 1
ATOM 706 C CA . TRP A 1 90 ? -1.158 7.193 -0.389 1.00 91.69 90 TRP A CA 1
ATOM 707 C C . TRP A 1 90 ? 0.327 6.818 -0.386 1.00 91.69 90 TRP A C 1
ATOM 709 O O . TRP A 1 90 ? 1.065 7.266 0.488 1.00 91.69 90 TRP A O 1
ATOM 719 N N . PRO A 1 91 ? 0.784 6.013 -1.358 1.00 92.88 91 PRO A N 1
ATOM 720 C CA . PRO A 1 91 ? 2.197 5.683 -1.494 1.00 92.88 91 PRO A CA 1
ATOM 721 C C . PRO A 1 91 ? 3.037 6.940 -1.742 1.00 92.88 91 PRO A C 1
ATOM 723 O O . PRO A 1 91 ? 2.683 7.758 -2.591 1.00 92.88 91 PRO A O 1
ATOM 726 N N . GLU A 1 92 ? 4.168 7.068 -1.054 1.00 91.38 92 GLU A N 1
ATOM 727 C CA . GLU A 1 92 ? 5.021 8.261 -1.157 1.00 91.38 92 GLU A CA 1
ATOM 728 C C . GLU A 1 92 ? 6.005 8.173 -2.332 1.00 91.38 92 GLU A C 1
ATOM 730 O O . GLU A 1 92 ? 6.368 9.187 -2.930 1.00 91.38 92 GLU A O 1
ATOM 735 N N . GLY A 1 93 ? 6.433 6.960 -2.699 1.00 93.50 93 GLY A N 1
ATOM 736 C CA . GLY A 1 93 ? 7.461 6.766 -3.717 1.00 93.50 93 GLY A CA 1
ATOM 737 C C . GLY A 1 93 ? 7.385 5.429 -4.445 1.00 93.50 93 GLY A C 1
ATOM 738 O O . GLY A 1 93 ? 7.190 4.370 -3.847 1.00 93.50 93 GLY A O 1
ATOM 739 N N . ILE A 1 94 ? 7.610 5.471 -5.761 1.00 97.56 94 ILE A N 1
ATOM 740 C CA . ILE A 1 94 ? 7.757 4.289 -6.617 1.00 97.56 94 ILE A CA 1
ATOM 741 C C . ILE A 1 94 ? 9.061 4.416 -7.422 1.00 97.56 94 ILE A C 1
ATOM 743 O O . ILE A 1 94 ? 9.377 5.486 -7.953 1.00 97.56 94 ILE A O 1
ATOM 747 N N . ARG A 1 95 ? 9.845 3.335 -7.503 1.00 97.81 95 ARG A N 1
ATOM 748 C CA . ARG A 1 95 ? 11.084 3.255 -8.295 1.00 97.81 95 ARG A CA 1
ATOM 749 C C . ARG A 1 95 ? 11.043 2.041 -9.219 1.00 97.81 95 ARG A C 1
ATOM 751 O O . ARG A 1 95 ? 10.908 0.912 -8.755 1.00 97.81 95 ARG A O 1
ATOM 758 N N . GLY A 1 96 ? 11.163 2.298 -10.520 1.00 96.38 96 GLY A N 1
ATOM 759 C CA . GLY A 1 96 ? 11.251 1.277 -11.561 1.00 96.38 96 GLY A CA 1
ATOM 760 C C . GLY A 1 96 ? 12.704 0.935 -11.896 1.00 96.38 96 GLY A C 1
ATOM 761 O O . GLY A 1 96 ? 13.465 1.848 -12.212 1.00 96.38 96 GLY A O 1
ATOM 762 N N . ASN A 1 97 ? 13.093 -0.341 -11.877 1.00 97.62 97 ASN A N 1
ATOM 763 C CA . ASN A 1 97 ? 14.390 -0.803 -12.386 1.00 97.62 97 ASN A CA 1
ATOM 764 C C . ASN A 1 97 ? 14.269 -1.495 -13.755 1.00 97.62 97 ASN A C 1
ATOM 766 O O . ASN A 1 97 ? 13.206 -1.976 -14.151 1.00 97.62 97 ASN A O 1
ATOM 770 N N . GLY A 1 98 ? 15.376 -1.528 -14.502 1.00 96.62 98 GLY A N 1
ATOM 771 C CA . GLY A 1 98 ? 15.485 -2.335 -15.718 1.00 96.62 98 GLY A CA 1
ATOM 772 C C . GLY A 1 98 ? 15.531 -3.833 -15.405 1.00 96.62 98 GLY A C 1
ATOM 773 O O . GLY A 1 98 ? 15.763 -4.227 -14.261 1.00 96.62 98 GLY A O 1
ATOM 774 N N . HIS A 1 99 ? 15.329 -4.662 -16.429 1.00 96.50 99 HIS A N 1
ATOM 775 C CA . HIS A 1 99 ? 15.586 -6.096 -16.316 1.00 96.50 99 HIS A CA 1
ATOM 776 C C . HIS A 1 99 ? 17.080 -6.327 -16.081 1.00 96.50 99 HIS A C 1
ATOM 778 O O . HIS A 1 99 ? 17.914 -5.660 -16.698 1.00 96.50 99 HIS A O 1
ATOM 784 N N . LEU A 1 100 ? 17.397 -7.251 -15.179 1.00 96.38 100 LEU A N 1
ATOM 785 C CA . LEU A 1 100 ? 18.768 -7.674 -14.939 1.00 96.38 100 LEU A CA 1
ATOM 786 C C . LEU A 1 100 ? 19.276 -8.438 -16.168 1.00 96.38 100 LEU A C 1
ATOM 788 O O . LEU A 1 100 ? 18.554 -9.279 -16.696 1.00 96.38 100 LEU A O 1
ATOM 792 N N . LEU A 1 101 ? 20.501 -8.144 -16.598 1.00 96.38 101 LEU A N 1
ATOM 793 C CA . LEU A 1 101 ? 21.216 -8.933 -17.601 1.00 96.38 101 LEU A CA 1
ATOM 794 C C . LEU A 1 101 ? 22.202 -9.866 -16.899 1.00 96.38 101 LEU A C 1
ATOM 796 O O . LEU A 1 101 ? 22.776 -9.496 -15.871 1.00 96.38 101 LEU A O 1
ATOM 800 N N . LEU A 1 102 ? 22.453 -11.034 -17.483 1.00 96.19 102 LEU A N 1
ATOM 801 C CA . LEU A 1 102 ? 23.508 -11.948 -17.055 1.00 96.19 102 LEU A CA 1
ATOM 802 C C . LEU A 1 102 ? 24.537 -12.062 -18.180 1.00 96.19 102 LEU A C 1
ATOM 804 O O . LEU A 1 102 ? 24.203 -12.473 -19.281 1.00 96.19 102 LEU A O 1
ATOM 808 N N . ASN A 1 103 ? 25.792 -11.681 -17.923 1.00 96.19 103 ASN A N 1
ATOM 809 C CA . ASN A 1 103 ? 26.858 -11.654 -18.940 1.00 96.19 103 ASN A CA 1
ATOM 810 C C . ASN A 1 103 ? 26.513 -10.820 -20.190 1.00 96.19 103 ASN A C 1
ATOM 812 O O . ASN A 1 103 ? 26.924 -11.151 -21.295 1.00 96.19 103 ASN A O 1
ATOM 816 N N . SER A 1 104 ? 25.783 -9.715 -20.005 1.00 92.38 104 SER A N 1
ATOM 817 C CA . SER A 1 104 ? 25.242 -8.865 -21.084 1.00 92.38 104 SER A CA 1
ATOM 818 C C . SER A 1 104 ? 24.177 -9.528 -21.966 1.00 92.38 104 SER A C 1
ATOM 820 O O . SER A 1 104 ? 23.755 -8.929 -22.951 1.00 92.38 104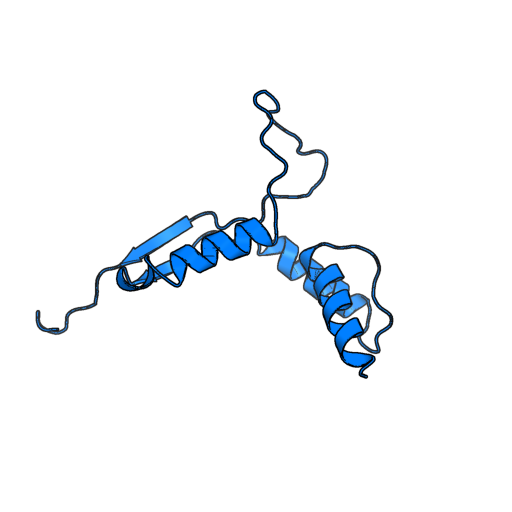 SER A O 1
ATOM 822 N N . GLU A 1 105 ? 23.695 -10.707 -21.580 1.00 81.56 105 GLU A N 1
ATOM 823 C CA . GLU A 1 105 ? 22.607 -11.429 -22.233 1.00 81.56 105 GLU A CA 1
ATOM 824 C C . GLU A 1 105 ? 21.317 -11.343 -21.407 1.00 81.56 105 GLU A C 1
ATOM 826 O O . GLU A 1 105 ? 21.340 -11.061 -20.200 1.00 81.56 105 GLU A O 1
ATOM 831 N N . LYS A 1 106 ? 20.187 -11.536 -22.091 1.00 79.19 106 LYS A N 1
ATOM 832 C CA . LYS A 1 106 ? 18.845 -11.499 -21.498 1.00 79.19 106 LYS A CA 1
ATOM 833 C C . LYS A 1 106 ? 18.526 -12.765 -20.705 1.00 79.19 106 LYS A C 1
ATOM 835 O O . LYS A 1 106 ? 18.847 -13.865 -21.201 1.00 79.19 106 LYS A O 1
#

InterPro domains:
  IPR004493 Leucyl-tRNA synthetase, class Ia, archaeal/eukaryotic cytosolic [PTHR45794] (15-106)
  IPR014729 Rossmann-like alpha/beta/alpha sandwich fold [G3DSA:3.40.50.620] (22-106)

Radius of gyration: 18.88 Å; chains: 1; bounding box: 53×44×44 Å